Protein AF-A0A1M4X432-F1 (afdb_monomer_lite)

Organism: NCBI:txid1121884

Foldseek 3Di:
DPPPVLPLVVLVVQLVVLVVVLVVCVVVVPPVSVVSVVSNVVSVCSNVVVD

Radius of gyration: 13.12 Å; chains: 1; bounding box: 34×11×38 Å

Secondary structure (DSSP, 8-state):
-------HHHHHHHHHHHHHHHHHHHHTT-TTGGGTHHHHHHHHHHHTT--

Sequence (51 aa):
MEVKRSSKGLYWILFFISVVALVFAIATHWPWLTLLLPFVTTFFVLAMDII

Structure (mmCIF, N/CA/C/O backbone):
data_AF-A0A1M4X432-F1
#
_entry.id   AF-A0A1M4X432-F1
#
loop_
_atom_site.group_PDB
_atom_site.id
_atom_site.type_symbol
_atom_site.label_atom_id
_atom_site.label_alt_id
_atom_site.label_comp_id
_atom_site.label_asym_id
_atom_site.label_entity_id
_atom_site.label_seq_id
_atom_site.pdbx_PDB_ins_code
_atom_site.Cartn_x
_atom_site.Cartn_y
_atom_site.Cartn_z
_atom_site.occupancy
_atom_site.B_iso_or_equiv
_atom_site.auth_seq_id
_atom_site.auth_comp_id
_atom_site.auth_asym_id
_atom_site.auth_atom_id
_atom_site.pdbx_PDB_model_num
ATOM 1 N N . MET A 1 1 ? -21.571 4.792 23.799 1.00 38.84 1 MET A N 1
ATOM 2 C CA . MET A 1 1 ? -20.742 4.033 22.843 1.00 38.84 1 MET A CA 1
ATOM 3 C C . MET A 1 1 ? -20.778 4.795 21.541 1.00 38.84 1 MET A C 1
ATOM 5 O O . MET A 1 1 ? -21.766 4.734 20.821 1.00 38.84 1 MET A O 1
ATOM 9 N N . GLU A 1 2 ? -19.776 5.633 21.322 1.00 43.75 2 GLU A N 1
ATOM 10 C CA . GLU A 1 2 ? -19.589 6.341 20.062 1.00 43.75 2 GLU A CA 1
ATOM 11 C C . GLU A 1 2 ? -19.475 5.305 18.943 1.00 43.75 2 GLU A C 1
ATOM 13 O O . GLU A 1 2 ? -18.530 4.522 18.877 1.00 43.75 2 GLU A O 1
ATOM 18 N N . VAL A 1 3 ? -20.515 5.231 18.112 1.00 54.34 3 VAL A N 1
ATOM 19 C CA . VAL A 1 3 ? -20.535 4.387 16.922 1.00 54.34 3 VAL A CA 1
ATOM 20 C C . VAL A 1 3 ? -19.568 5.035 15.942 1.00 54.34 3 VAL A C 1
ATOM 22 O O . VAL A 1 3 ? -19.969 5.786 15.052 1.00 54.34 3 VAL A O 1
ATOM 25 N N . LYS A 1 4 ? -18.270 4.787 16.133 1.00 55.47 4 LYS A N 1
ATOM 26 C CA . LYS A 1 4 ? -17.243 5.044 15.131 1.00 55.47 4 LYS A CA 1
ATOM 27 C C . LYS A 1 4 ? -17.609 4.121 13.976 1.00 55.47 4 LYS A C 1
ATOM 29 O O . LYS A 1 4 ? -17.231 2.953 13.953 1.00 55.47 4 LYS A O 1
ATOM 34 N N . ARG A 1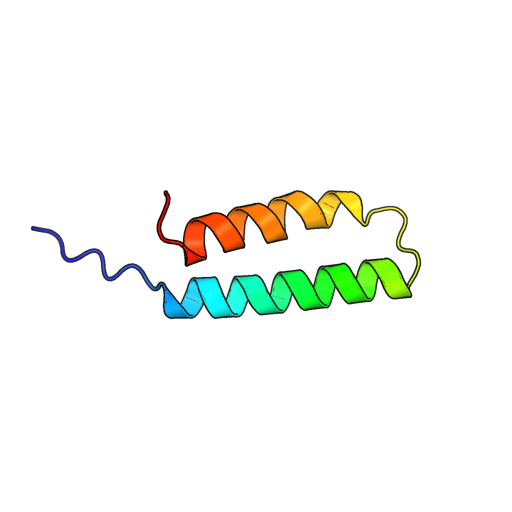 5 ? -18.454 4.611 13.061 1.00 54.09 5 ARG A N 1
ATOM 35 C CA . ARG A 1 5 ? -18.679 4.008 11.747 1.00 54.09 5 ARG A CA 1
ATOM 36 C C . ARG A 1 5 ? -17.324 4.055 11.053 1.00 54.09 5 ARG A C 1
ATOM 38 O O . ARG A 1 5 ? -17.031 4.994 10.325 1.00 54.09 5 ARG A O 1
ATOM 45 N N . SER A 1 6 ? -16.462 3.095 11.381 1.00 56.50 6 SER A N 1
ATOM 46 C CA . SER A 1 6 ? -15.213 2.860 10.681 1.00 56.50 6 SER A CA 1
ATOM 47 C C . SER A 1 6 ? -15.625 2.648 9.236 1.00 56.50 6 SER A C 1
ATOM 49 O O . SER A 1 6 ? -16.377 1.719 8.923 1.00 56.50 6 SER A O 1
ATOM 51 N N . SER A 1 7 ? -15.257 3.587 8.369 1.00 68.62 7 SER A N 1
ATOM 52 C CA . SER A 1 7 ? -15.563 3.550 6.943 1.00 68.62 7 SER A CA 1
ATOM 53 C C . SER A 1 7 ? -14.696 2.478 6.285 1.00 68.62 7 SER A C 1
ATOM 55 O O . SER A 1 7 ? -13.911 2.777 5.392 1.00 68.62 7 SER A O 1
ATOM 57 N N . LYS A 1 8 ? -14.816 1.220 6.734 1.00 72.75 8 LYS A N 1
ATOM 58 C CA . LYS A 1 8 ? -14.039 0.069 6.258 1.00 72.75 8 LYS A CA 1
ATOM 59 C C . LYS A 1 8 ? -14.087 -0.007 4.735 1.00 72.75 8 LYS A C 1
ATOM 61 O O . LYS A 1 8 ? -13.061 -0.172 4.090 1.00 72.75 8 LYS A O 1
ATOM 66 N N . GLY A 1 9 ? -15.267 0.235 4.157 1.00 78.00 9 GLY A N 1
ATOM 67 C CA . GLY A 1 9 ? -15.456 0.293 2.706 1.00 78.00 9 GLY A CA 1
ATOM 68 C C . GLY A 1 9 ? -14.635 1.387 2.013 1.00 78.00 9 GLY A C 1
ATOM 69 O O . GLY A 1 9 ? -14.087 1.143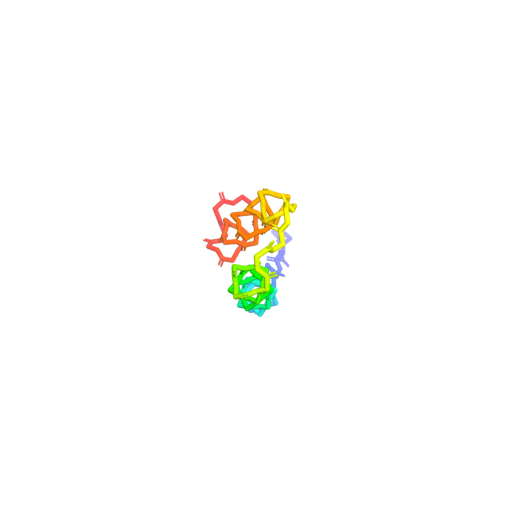 0.945 1.00 78.00 9 GLY A O 1
ATOM 70 N N . LEU A 1 10 ? -14.485 2.565 2.628 1.00 84.75 10 LEU A N 1
ATOM 71 C CA . LEU A 1 10 ? -13.660 3.645 2.078 1.00 84.75 10 LEU A CA 1
ATOM 72 C C . LEU A 1 10 ? -12.176 3.258 2.087 1.00 84.75 10 LEU A C 1
ATOM 74 O O . LEU A 1 10 ? -11.492 3.445 1.085 1.00 84.75 10 LEU A O 1
ATOM 78 N N . TYR A 1 11 ? -11.688 2.668 3.181 1.00 87.75 11 TYR A N 1
ATOM 79 C CA . TYR A 1 11 ? -10.295 2.223 3.270 1.00 87.75 11 TYR A CA 1
ATOM 80 C C . TYR A 1 11 ? -9.978 1.070 2.318 1.00 87.75 11 TYR A C 1
ATOM 82 O O . TYR A 1 11 ? -8.898 1.059 1.737 1.00 87.75 11 TYR A O 1
ATOM 90 N N . TRP A 1 12 ? -10.923 0.161 2.070 1.00 86.69 12 TRP A N 1
ATOM 91 C CA . TRP A 1 12 ? -10.786 -0.859 1.026 1.00 86.69 12 TRP A CA 1
ATOM 92 C C . TRP A 1 12 ? -10.635 -0.250 -0.373 1.00 86.69 12 TRP A C 1
ATOM 94 O O . TRP A 1 12 ? -9.781 -0.686 -1.142 1.00 86.69 12 TRP A O 1
ATOM 104 N N . ILE A 1 13 ? -11.412 0.789 -0.698 1.00 90.75 13 ILE A N 1
ATOM 105 C CA . ILE A 1 13 ? -11.282 1.503 -1.977 1.00 90.75 13 ILE A CA 1
ATOM 106 C C . ILE A 1 13 ? -9.907 2.178 -2.076 1.00 90.75 13 ILE A C 1
ATOM 108 O O . ILE A 1 13 ? -9.220 2.018 -3.085 1.00 90.75 13 ILE A O 1
ATOM 112 N N . LEU A 1 14 ? -9.473 2.886 -1.027 1.00 89.88 14 LEU A N 1
ATOM 113 C CA . LEU A 1 14 ? -8.147 3.518 -0.988 1.00 89.88 14 LEU A CA 1
ATOM 114 C C . LEU A 1 14 ? -7.014 2.487 -1.091 1.00 89.88 14 LEU A C 1
ATOM 116 O O . LEU A 1 14 ? -6.028 2.737 -1.785 1.00 89.88 14 LEU A O 1
ATOM 120 N N . PHE A 1 15 ? -7.174 1.317 -0.470 1.00 91.56 15 PHE A N 1
ATOM 121 C CA . PHE A 1 15 ? -6.234 0.208 -0.590 1.00 91.56 15 PHE A CA 1
ATOM 122 C C . PHE A 1 15 ? -6.104 -0.239 -2.049 1.00 91.56 15 PHE A C 1
ATOM 124 O O . PHE A 1 15 ? -4.998 -0.217 -2.588 1.00 91.56 15 PHE A O 1
ATOM 131 N N . PHE A 1 16 ? -7.211 -0.540 -2.733 1.00 93.12 16 PHE A N 1
ATOM 132 C CA . PHE A 1 16 ? -7.155 -0.936 -4.143 1.00 93.12 16 PHE A CA 1
ATOM 133 C C . PHE A 1 16 ? -6.544 0.145 -5.042 1.00 93.12 16 PHE A C 1
ATOM 135 O O . PHE A 1 16 ? -5.731 -0.178 -5.907 1.00 93.12 16 PHE A O 1
ATOM 142 N N . ILE A 1 17 ? -6.859 1.422 -4.809 1.00 94.19 17 ILE A N 1
ATOM 143 C CA . ILE A 1 17 ? -6.246 2.538 -5.548 1.00 94.19 17 ILE A CA 1
ATOM 144 C C . ILE A 1 17 ? -4.727 2.557 -5.334 1.00 94.19 17 ILE A C 1
ATOM 146 O O . ILE A 1 17 ? -3.969 2.669 -6.298 1.00 94.19 17 ILE A O 1
ATOM 150 N N . SER A 1 18 ? -4.267 2.403 -4.090 1.00 91.69 18 SER A N 1
ATOM 151 C CA . SER A 1 18 ? -2.834 2.379 -3.779 1.00 91.69 18 SER A CA 1
ATOM 152 C C . SER A 1 18 ? -2.113 1.165 -4.379 1.00 91.69 18 SER A C 1
ATOM 154 O O . SER A 1 18 ? -0.985 1.301 -4.848 1.00 91.69 18 SER A O 1
ATOM 156 N N . VAL A 1 19 ? -2.773 0.004 -4.457 1.00 93.06 19 VAL A N 1
ATOM 157 C CA . VAL A 1 19 ? -2.243 -1.188 -5.139 1.00 93.06 19 VAL A CA 1
ATOM 158 C C . VAL A 1 19 ? -2.097 -0.937 -6.639 1.00 93.06 19 VAL A C 1
ATOM 160 O O . VAL A 1 19 ? -1.046 -1.233 -7.201 1.00 93.06 19 VAL A O 1
ATOM 163 N N . VAL A 1 20 ? -3.102 -0.345 -7.291 1.00 94.62 20 VAL A N 1
ATOM 164 C CA . VAL A 1 20 ? -3.017 0.015 -8.718 1.00 94.62 20 VAL A CA 1
ATOM 165 C C . VAL A 1 20 ? -1.880 1.010 -8.960 1.00 94.62 20 VAL A C 1
ATOM 167 O O . VAL A 1 20 ? -1.109 0.838 -9.903 1.00 94.62 20 VAL A O 1
ATOM 170 N N . ALA A 1 21 ? -1.721 2.005 -8.083 1.00 91.31 21 ALA A N 1
ATOM 171 C CA . ALA A 1 21 ? -0.617 2.957 -8.161 1.00 91.31 21 ALA A CA 1
ATOM 172 C C . ALA A 1 21 ? 0.755 2.278 -7.990 1.00 91.31 21 ALA A C 1
ATOM 174 O O . ALA A 1 21 ? 1.692 2.606 -8.718 1.00 91.31 21 ALA A O 1
ATOM 175 N N . LEU A 1 22 ? 0.870 1.297 -7.087 1.00 91.94 22 LEU A N 1
ATOM 176 C CA . LEU A 1 22 ? 2.089 0.507 -6.912 1.00 91.94 22 LEU A CA 1
ATOM 177 C C . LEU A 1 22 ? 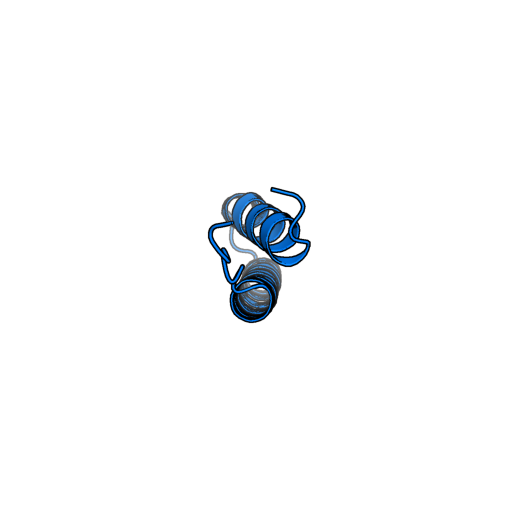2.400 -0.313 -8.170 1.00 91.94 22 LEU A C 1
ATOM 179 O O . LEU A 1 22 ? 3.522 -0.265 -8.663 1.00 91.94 22 LEU A O 1
ATOM 183 N N . VAL A 1 23 ? 1.414 -1.016 -8.733 1.00 92.44 23 VAL A N 1
ATOM 184 C CA . VAL A 1 23 ? 1.586 -1.798 -9.971 1.00 92.44 23 VAL A CA 1
ATOM 185 C C . VAL A 1 23 ? 1.993 -0.897 -11.140 1.00 92.44 23 VAL A C 1
ATOM 187 O O . VAL A 1 23 ? 2.887 -1.252 -11.907 1.00 92.44 23 VAL A O 1
ATOM 190 N N . PHE A 1 24 ? 1.401 0.293 -11.253 1.00 92.44 24 PHE A N 1
ATOM 191 C CA . PHE A 1 24 ? 1.785 1.278 -12.263 1.00 92.44 24 PHE A CA 1
ATOM 192 C C . PHE A 1 24 ? 3.225 1.774 -12.071 1.00 92.44 24 PHE A C 1
ATOM 194 O O . PHE A 1 24 ? 3.986 1.860 -13.037 1.00 92.44 24 PHE A O 1
ATOM 201 N N . ALA A 1 25 ? 3.631 2.050 -10.830 1.00 91.25 25 ALA A N 1
ATOM 202 C CA . ALA A 1 25 ? 5.004 2.426 -10.507 1.00 91.25 25 ALA A CA 1
ATOM 203 C C . ALA A 1 25 ? 6.012 1.302 -10.820 1.00 91.25 25 ALA A C 1
ATOM 205 O O . ALA A 1 25 ? 7.113 1.594 -11.285 1.00 91.25 25 ALA A O 1
ATOM 206 N N . ILE A 1 26 ? 5.633 0.027 -10.644 1.00 91.12 26 ILE A N 1
ATOM 207 C CA . ILE A 1 26 ? 6.448 -1.126 -11.071 1.00 91.12 26 ILE A CA 1
ATOM 208 C C . ILE A 1 26 ? 6.570 -1.146 -12.598 1.00 91.12 26 ILE A C 1
ATOM 210 O O . ILE A 1 26 ? 7.678 -1.213 -13.124 1.00 91.12 26 ILE A O 1
ATOM 214 N N . ALA A 1 27 ? 5.448 -1.049 -13.317 1.00 94.06 27 ALA A N 1
ATOM 215 C CA . ALA A 1 27 ? 5.426 -1.113 -14.780 1.00 94.06 27 ALA A CA 1
ATOM 216 C C . ALA A 1 27 ? 6.261 0.006 -15.428 1.00 94.06 27 ALA A C 1
ATOM 218 O O . ALA A 1 27 ? 6.982 -0.222 -16.400 1.00 94.06 27 ALA A O 1
ATOM 219 N N . THR A 1 28 ? 6.210 1.207 -14.856 1.00 93.94 28 THR A N 1
ATOM 220 C CA . THR A 1 28 ? 6.954 2.382 -15.333 1.00 93.94 28 THR A CA 1
ATOM 221 C C . THR A 1 28 ? 8.404 2.443 -14.845 1.00 93.94 28 THR A C 1
ATOM 223 O O . THR A 1 28 ? 9.102 3.398 -15.179 1.00 93.94 28 THR A O 1
ATOM 226 N N . HIS A 1 29 ? 8.882 1.436 -14.098 1.00 88.12 29 HIS A N 1
ATOM 227 C CA . HIS A 1 29 ? 10.222 1.413 -13.495 1.00 88.12 29 HIS A CA 1
ATOM 228 C C . HI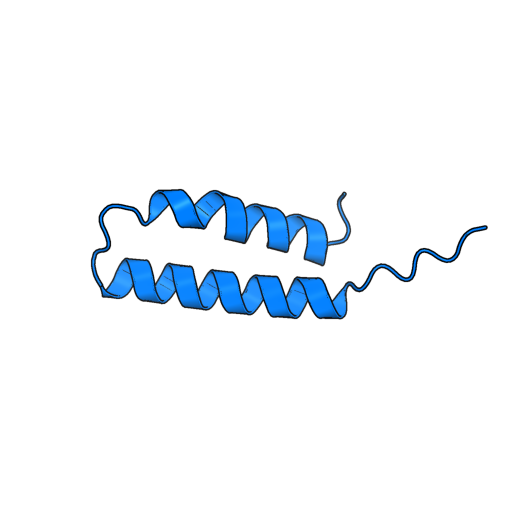S A 1 29 ? 10.517 2.680 -12.679 1.00 88.12 29 HIS A C 1
ATOM 230 O O . HIS A 1 29 ? 11.609 3.251 -12.742 1.00 88.12 29 HIS A O 1
ATOM 236 N N . TRP A 1 30 ? 9.525 3.147 -11.919 1.00 88.62 30 TRP A N 1
ATOM 237 C CA . TRP A 1 30 ? 9.647 4.389 -11.172 1.00 88.62 30 TRP A CA 1
ATOM 238 C C . TRP A 1 30 ? 10.706 4.225 -10.065 1.00 88.62 30 TRP A C 1
ATOM 240 O O . TRP A 1 30 ? 10.518 3.395 -9.171 1.00 88.62 30 TRP A O 1
ATOM 250 N N . PRO A 1 31 ? 11.794 5.024 -10.046 1.00 88.06 31 PRO A N 1
ATOM 251 C CA . PRO A 1 31 ? 12.848 4.925 -9.026 1.00 88.06 31 PRO A CA 1
ATOM 252 C C . PRO A 1 31 ? 12.359 5.078 -7.578 1.00 88.06 31 PRO A C 1
ATOM 254 O O . PRO A 1 31 ? 13.022 4.630 -6.650 1.00 88.06 31 PRO A O 1
ATOM 257 N N . TRP A 1 32 ? 11.189 5.687 -7.380 1.00 85.25 32 TRP A N 1
ATOM 258 C CA . TRP A 1 32 ? 10.609 5.961 -6.067 1.00 85.25 32 TRP A CA 1
ATOM 259 C C . TRP A 1 32 ? 9.501 4.980 -5.670 1.00 85.25 32 TRP A C 1
ATOM 261 O O . TRP A 1 32 ? 8.709 5.282 -4.780 1.00 85.25 32 TRP A O 1
ATOM 271 N N . LEU A 1 33 ? 9.432 3.805 -6.305 1.00 87.31 33 LEU A N 1
ATOM 272 C CA . LEU A 1 33 ? 8.454 2.754 -6.001 1.00 87.31 33 LEU A CA 1
ATOM 273 C C . LEU A 1 33 ? 8.315 2.484 -4.494 1.00 87.31 33 LEU A C 1
ATOM 275 O O . LEU A 1 33 ? 7.216 2.283 -3.978 1.00 87.31 33 LEU A O 1
ATOM 279 N N . THR A 1 34 ? 9.434 2.487 -3.775 1.00 86.25 34 THR A N 1
ATOM 280 C CA . THR A 1 34 ? 9.472 2.189 -2.342 1.00 86.25 34 THR A CA 1
ATOM 281 C C . THR A 1 34 ? 8.725 3.214 -1.489 1.00 86.25 34 THR A C 1
ATOM 283 O O . THR A 1 34 ? 8.262 2.858 -0.409 1.00 86.25 34 THR A O 1
ATOM 286 N N . LEU A 1 35 ? 8.522 4.445 -1.975 1.00 89.50 35 LEU A N 1
ATOM 287 C CA . LEU A 1 35 ? 7.697 5.449 -1.295 1.00 89.50 35 LEU A CA 1
ATOM 288 C C . LEU A 1 35 ? 6.209 5.088 -1.302 1.00 89.50 35 LEU A C 1
ATOM 290 O O . LEU A 1 35 ? 5.484 5.548 -0.427 1.00 89.50 35 LEU A O 1
ATOM 294 N N . LEU A 1 36 ? 5.748 4.257 -2.245 1.00 88.56 36 LEU A N 1
ATOM 295 C CA . LEU A 1 36 ? 4.357 3.794 -2.323 1.00 88.56 36 LEU A CA 1
ATOM 296 C C . LEU A 1 36 ? 4.057 2.626 -1.373 1.00 88.56 36 LEU A C 1
ATOM 298 O O . LEU A 1 36 ? 2.916 2.485 -0.931 1.00 88.56 36 LEU A O 1
ATOM 302 N N . LEU A 1 37 ? 5.065 1.824 -1.0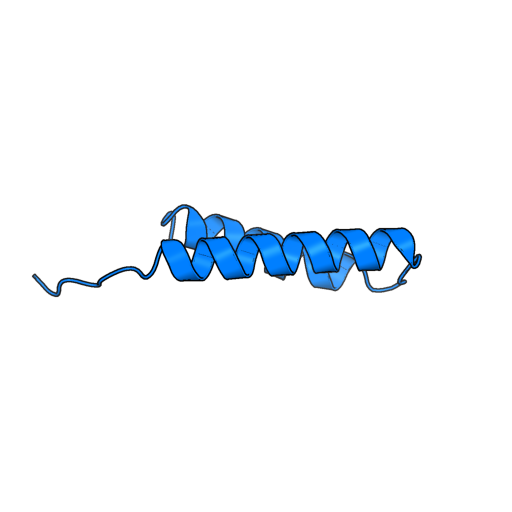10 1.00 88.44 37 LEU A N 1
ATOM 303 C CA . LEU A 1 37 ? 4.924 0.696 -0.079 1.00 88.44 37 LEU A CA 1
ATOM 304 C C . LEU A 1 37 ? 4.237 1.062 1.252 1.00 88.44 37 LEU A C 1
ATOM 306 O O . LEU A 1 37 ? 3.285 0.365 1.605 1.00 88.44 37 LEU A O 1
ATOM 310 N N . PRO A 1 38 ? 4.637 2.128 1.983 1.00 90.50 38 PRO A N 1
ATOM 311 C CA . PRO A 1 38 ? 3.991 2.483 3.245 1.00 90.50 38 PRO A CA 1
ATOM 312 C C . PRO A 1 38 ? 2.525 2.899 3.077 1.00 90.50 38 PRO A C 1
ATOM 314 O O . PRO A 1 38 ? 1.735 2.685 3.990 1.00 90.50 38 PRO A O 1
ATOM 317 N N . PHE A 1 39 ? 2.123 3.457 1.931 1.00 88.88 39 PHE A N 1
ATOM 318 C CA . PHE A 1 39 ? 0.718 3.802 1.682 1.00 88.88 39 PHE A CA 1
ATOM 319 C C . PHE A 1 39 ? -0.129 2.550 1.481 1.00 88.88 39 PHE A C 1
ATOM 321 O O . PHE A 1 39 ? -1.189 2.424 2.093 1.00 88.88 39 PHE A O 1
ATOM 328 N N . VAL A 1 40 ? 0.367 1.601 0.683 1.00 90.88 40 VAL A N 1
ATOM 329 C CA . VAL A 1 40 ? -0.312 0.319 0.459 1.00 90.88 40 VAL A CA 1
ATOM 330 C C . VAL A 1 40 ? -0.485 -0.432 1.776 1.00 90.88 40 VAL A C 1
ATOM 332 O O . VAL A 1 40 ? -1.589 -0.881 2.081 1.00 90.88 40 VAL A O 1
ATOM 335 N N . THR A 1 41 ? 0.568 -0.526 2.593 1.00 89.62 41 THR A N 1
ATOM 336 C CA . THR A 1 41 ? 0.489 -1.213 3.889 1.00 89.62 41 THR A CA 1
ATOM 337 C C . THR A 1 41 ? -0.380 -0.462 4.895 1.00 89.62 41 THR A C 1
ATOM 339 O O . THR A 1 41 ? -1.174 -1.093 5.585 1.00 89.62 41 THR A O 1
ATOM 342 N N . THR A 1 42 ? -0.321 0.871 4.952 1.00 90.00 42 THR A N 1
ATOM 343 C CA . THR A 1 42 ? -1.166 1.659 5.869 1.00 90.00 42 THR A CA 1
ATOM 344 C C . THR A 1 42 ? -2.648 1.511 5.529 1.00 90.00 42 THR A C 1
ATOM 346 O O . THR A 1 42 ? -3.456 1.223 6.413 1.00 90.00 42 THR A O 1
ATOM 349 N N . PHE A 1 43 ? -3.025 1.645 4.253 1.00 89.38 43 PHE A N 1
ATOM 350 C CA . PHE A 1 43 ? -4.419 1.461 3.842 1.00 89.38 43 PHE A CA 1
ATOM 351 C C . PHE A 1 43 ? -4.884 0.017 3.989 1.00 89.38 43 PHE A C 1
ATOM 353 O O . PHE A 1 43 ? -6.047 -0.195 4.314 1.00 89.38 43 PHE A O 1
ATOM 360 N N . PHE A 1 44 ? -3.995 -0.963 3.822 1.00 89.12 44 PHE A N 1
ATOM 361 C CA . PHE A 1 44 ? -4.308 -2.363 4.096 1.00 89.12 44 PHE A CA 1
ATOM 362 C C . PHE A 1 44 ? -4.674 -2.590 5.569 1.00 89.12 44 PHE A C 1
ATOM 364 O O . PHE A 1 44 ? -5.726 -3.154 5.863 1.00 89.12 44 PHE A O 1
ATOM 371 N N . VAL A 1 45 ? -3.855 -2.092 6.500 1.00 90.12 45 VAL A N 1
ATOM 372 C CA . VAL A 1 45 ? 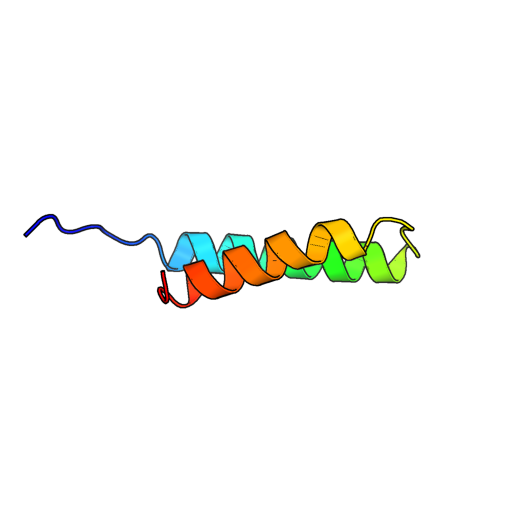-4.094 -2.244 7.946 1.00 90.12 45 VAL A CA 1
ATOM 373 C C . VAL A 1 45 ? -5.374 -1.506 8.373 1.00 90.12 45 VAL A C 1
ATOM 375 O O . VAL A 1 45 ? -6.172 -2.061 9.129 1.00 90.12 45 VAL A O 1
ATOM 378 N N . LEU A 1 46 ? -5.627 -0.311 7.822 1.00 86.31 46 LEU A N 1
ATOM 379 C CA . LEU A 1 46 ? -6.873 0.443 8.037 1.00 86.31 46 LEU A CA 1
ATOM 380 C C . LEU A 1 46 ? -8.103 -0.255 7.427 1.00 86.31 46 LEU A C 1
ATOM 382 O O . LEU A 1 46 ? -9.177 -0.255 8.024 1.00 86.31 46 LEU A O 1
ATOM 386 N N . ALA A 1 47 ? -7.965 -0.881 6.256 1.00 86.12 47 ALA A N 1
ATOM 387 C CA . ALA A 1 47 ? -9.040 -1.639 5.611 1.00 86.12 47 ALA A CA 1
ATOM 388 C C . ALA A 1 47 ? -9.401 -2.910 6.394 1.00 86.12 47 ALA A C 1
ATOM 390 O O . ALA A 1 47 ? -10.570 -3.307 6.435 1.00 86.12 47 ALA A O 1
ATOM 391 N N . MET A 1 48 ? -8.410 -3.525 7.040 1.00 84.94 48 MET A N 1
ATOM 392 C CA . MET A 1 48 ? -8.604 -4.654 7.946 1.00 84.94 48 MET A CA 1
ATOM 393 C C . MET A 1 48 ? -9.120 -4.241 9.334 1.00 84.94 48 MET A C 1
ATOM 395 O O . MET A 1 48 ? -9.445 -5.126 10.122 1.00 84.94 48 MET A O 1
ATOM 399 N N . ASP A 1 49 ? -9.245 -2.935 9.621 1.00 80.69 49 ASP A N 1
ATOM 400 C CA . ASP A 1 49 ? -9.660 -2.400 10.931 1.00 80.69 49 ASP A CA 1
ATOM 401 C C . ASP A 1 49 ? -8.759 -2.913 12.073 1.00 80.69 49 ASP A C 1
ATOM 403 O O . ASP A 1 49 ? -9.222 -3.167 13.182 1.00 80.69 49 ASP A O 1
ATOM 407 N N . ILE A 1 50 ? -7.470 -3.130 11.775 1.00 77.06 50 ILE A N 1
ATOM 408 C CA . ILE A 1 50 ? -6.471 -3.605 12.748 1.00 77.06 50 ILE A CA 1
ATOM 409 C C . ILE A 1 50 ? -6.040 -2.465 13.691 1.00 77.06 50 ILE A C 1
ATOM 411 O O . ILE A 1 50 ? -5.630 -2.738 14.819 1.00 77.06 50 ILE A O 1
ATOM 415 N N . ILE A 1 51 ? -6.134 -1.207 13.238 1.00 68.12 51 ILE A N 1
ATOM 416 C CA . ILE A 1 51 ? -5.770 0.023 13.970 1.00 68.12 51 ILE A CA 1
ATOM 417 C C . ILE A 1 51 ? -6.881 1.073 13.917 1.00 68.12 51 ILE A C 1
ATOM 419 O O . ILE A 1 51 ? -7.617 1.107 12.905 1.00 68.12 51 ILE A O 1
#

pLDDT: mean 83.35, std 13.49, range [38.84, 94.62]